Protein AF-A0A326QEN6-F1 (afdb_monomer_lite)

Sequence (113 aa):
MRRNHLIQPRTRASRPQLALPGNTQPRECVSMDSADAVTSSITSKGQVTIPKALRQQFGLARGSRVSFALVGDHIELRPWKPEQTLAESGFGLLRSSRPAVPADFDPASLLRP

pLDDT: mean 72.75, std 18.81, range [40.09, 93.5]

Structure (mmCIF, N/CA/C/O backbone):
data_AF-A0A326QEN6-F1
#
_entry.id   AF-A0A326QEN6-F1
#
loop_
_atom_site.group_PDB
_atom_site.id
_atom_site.type_symbol
_atom_site.label_atom_id
_atom_site.label_alt_id
_atom_site.label_comp_id
_atom_site.label_asym_id
_atom_site.label_entity_id
_atom_site.label_seq_id
_atom_site.pdbx_PDB_ins_code
_atom_site.Cartn_x
_atom_site.Cartn_y
_atom_site.Cartn_z
_atom_site.occupancy
_atom_site.B_iso_or_equiv
_atom_site.auth_seq_id
_atom_site.auth_comp_id
_atom_site.auth_asym_id
_atom_site.auth_atom_id
_atom_site.pdbx_PDB_model_num
ATOM 1 N N . MET A 1 1 ? 7.159 75.643 -29.894 1.00 43.53 1 MET A N 1
ATOM 2 C CA . MET A 1 1 ? 6.249 74.983 -30.858 1.00 43.53 1 MET A CA 1
ATOM 3 C C . MET A 1 1 ? 6.081 73.529 -30.449 1.00 43.53 1 MET A C 1
ATOM 5 O O . MET A 1 1 ? 7.073 72.836 -30.279 1.00 43.53 1 MET A O 1
ATOM 9 N N . ARG A 1 2 ? 4.839 73.120 -30.171 1.00 45.53 2 ARG A N 1
ATOM 10 C CA . ARG A 1 2 ? 4.463 71.812 -29.616 1.00 45.53 2 ARG A CA 1
ATOM 11 C C . ARG A 1 2 ? 4.371 70.766 -30.733 1.00 45.53 2 ARG A C 1
ATOM 13 O O . ARG A 1 2 ? 3.744 71.048 -31.749 1.00 45.53 2 ARG A O 1
ATOM 20 N N . ARG A 1 3 ? 4.925 69.564 -30.534 1.00 49.75 3 ARG A N 1
ATOM 21 C CA . ARG A 1 3 ? 4.566 68.370 -31.317 1.00 49.75 3 ARG A CA 1
ATOM 22 C C . ARG A 1 3 ? 4.306 67.187 -30.384 1.00 49.75 3 ARG A C 1
ATOM 24 O O . ARG A 1 3 ? 5.151 66.801 -29.583 1.00 49.75 3 ARG A O 1
ATOM 31 N N . ASN A 1 4 ? 3.071 66.709 -30.487 1.00 40.16 4 ASN A N 1
ATOM 32 C CA . ASN A 1 4 ? 2.407 65.689 -29.689 1.00 40.16 4 ASN A CA 1
ATOM 33 C C . ASN A 1 4 ? 3.125 64.336 -29.745 1.00 40.16 4 ASN A C 1
ATOM 35 O O . ASN A 1 4 ? 3.371 63.824 -30.832 1.00 40.16 4 ASN A O 1
ATOM 39 N N . HIS A 1 5 ? 3.338 63.714 -28.585 1.00 49.03 5 HIS A N 1
ATOM 40 C CA . HIS A 1 5 ? 3.483 62.263 -28.480 1.00 49.03 5 HIS A CA 1
ATOM 41 C C . HIS A 1 5 ? 2.157 61.701 -27.971 1.00 49.03 5 HIS A C 1
ATOM 43 O O . HIS A 1 5 ? 1.794 61.875 -26.809 1.00 49.03 5 HIS A O 1
ATOM 49 N N . LEU A 1 6 ? 1.400 61.094 -28.884 1.00 52.78 6 LEU A N 1
ATOM 50 C CA . LEU A 1 6 ? 0.131 60.439 -28.601 1.00 52.78 6 LEU A CA 1
ATOM 51 C C . LEU A 1 6 ? 0.414 59.073 -27.959 1.00 52.78 6 LEU A C 1
ATOM 53 O O . LEU A 1 6 ? 1.000 58.190 -28.584 1.00 52.78 6 LEU A O 1
ATOM 57 N N . ILE A 1 7 ? 0.002 58.920 -26.703 1.00 51.62 7 ILE A N 1
ATOM 58 C CA . ILE A 1 7 ? -0.004 57.651 -25.975 1.00 51.62 7 ILE A CA 1
ATOM 59 C C . ILE A 1 7 ? -1.066 56.745 -26.607 1.00 51.62 7 ILE A C 1
ATOM 61 O O . ILE A 1 7 ? -2.244 57.097 -26.639 1.00 51.62 7 ILE A O 1
ATOM 65 N N . GLN A 1 8 ? -0.659 55.577 -27.105 1.00 53.97 8 GLN A N 1
ATOM 66 C CA . GLN A 1 8 ? -1.592 54.541 -27.549 1.00 53.97 8 GLN A CA 1
ATOM 67 C C . GLN A 1 8 ? -2.129 53.764 -26.330 1.00 53.97 8 GLN A C 1
ATOM 69 O O . GLN A 1 8 ? -1.335 53.364 -25.471 1.00 53.97 8 GLN A O 1
ATOM 74 N N . PRO A 1 9 ? -3.446 53.515 -26.222 1.00 44.53 9 PRO A N 1
ATOM 75 C CA . PRO A 1 9 ? -4.001 52.685 -25.160 1.00 44.53 9 PRO A CA 1
ATOM 76 C C . PRO A 1 9 ? -3.685 51.202 -25.404 1.00 44.53 9 PRO A C 1
ATOM 78 O O . PRO A 1 9 ? -3.884 50.673 -26.495 1.00 44.53 9 PRO A O 1
ATOM 81 N N . ARG A 1 10 ? -3.224 50.503 -24.359 1.00 43.69 10 ARG A N 1
ATOM 82 C CA . ARG A 1 10 ? -3.070 49.042 -24.364 1.00 43.69 10 ARG A CA 1
ATOM 83 C C . ARG A 1 10 ? -4.447 48.376 -24.407 1.00 43.69 10 ARG A C 1
ATOM 85 O O . ARG A 1 10 ? -5.114 48.258 -23.382 1.00 43.69 10 ARG A O 1
ATOM 92 N N . THR A 1 11 ? -4.858 47.899 -25.575 1.00 47.19 11 THR A N 1
ATOM 93 C CA . THR A 1 11 ? -5.995 46.985 -25.722 1.00 47.19 11 THR A CA 1
ATOM 94 C C . THR A 1 11 ? -5.636 45.600 -25.184 1.00 47.19 11 THR A C 1
ATOM 96 O O . THR A 1 11 ? -4.681 44.958 -25.617 1.00 47.19 11 THR A O 1
ATOM 99 N N . ARG A 1 12 ? -6.414 45.151 -24.196 1.00 42.62 12 ARG A N 1
ATOM 100 C CA . ARG A 1 12 ? -6.324 43.848 -23.531 1.00 42.62 12 ARG A CA 1
ATOM 101 C C . ARG A 1 12 ? -6.787 42.757 -24.502 1.00 42.62 12 ARG A C 1
ATOM 103 O O . ARG A 1 12 ? -7.985 42.580 -24.692 1.00 42.62 12 ARG A O 1
ATOM 110 N N . ALA A 1 13 ? -5.845 42.045 -25.117 1.00 48.81 13 ALA A N 1
ATOM 111 C CA . ALA A 1 13 ? -6.153 40.863 -25.914 1.00 48.81 13 ALA A CA 1
ATOM 112 C C . ALA A 1 13 ? -6.777 39.773 -25.021 1.00 48.81 13 ALA A C 1
ATOM 114 O O . ALA A 1 13 ? -6.257 39.425 -23.957 1.00 48.81 13 ALA A O 1
ATOM 115 N N . SER A 1 14 ? -7.936 39.295 -25.456 1.00 46.72 14 SER A N 1
ATOM 116 C CA . SER A 1 14 ? -8.735 38.218 -24.888 1.00 46.72 14 SER A CA 1
ATOM 117 C C . SER A 1 1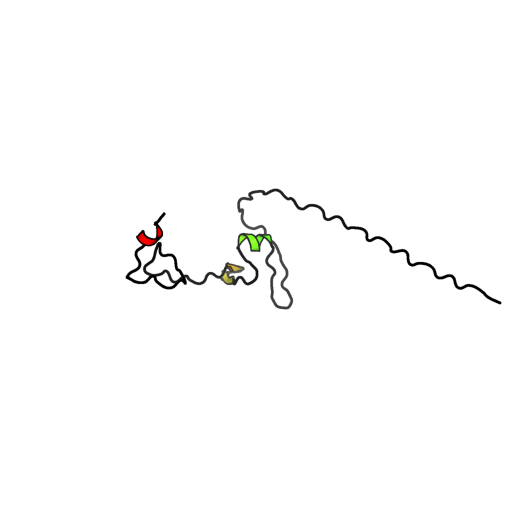4 ? -7.978 36.886 -24.921 1.00 46.72 14 SER A C 1
ATOM 119 O O . SER A 1 14 ? -7.351 36.523 -25.912 1.00 46.72 14 SER A O 1
ATOM 121 N N . ARG A 1 15 ? -8.035 36.138 -23.813 1.00 51.03 15 ARG A N 1
ATOM 122 C CA . ARG A 1 15 ? -7.536 34.758 -23.732 1.00 51.03 15 ARG A CA 1
ATOM 123 C C . ARG A 1 15 ? -8.438 33.843 -24.574 1.00 51.03 15 ARG A C 1
ATOM 125 O O . ARG A 1 15 ? -9.645 33.869 -24.334 1.00 51.03 15 ARG A O 1
ATOM 132 N N . PRO A 1 16 ? -7.912 32.991 -25.469 1.00 40.09 16 PRO A N 1
ATOM 133 C CA . PRO A 1 16 ? -8.698 31.889 -26.000 1.00 40.09 16 PRO A CA 1
ATOM 134 C C . PRO A 1 16 ? -8.895 30.847 -24.890 1.00 40.09 16 PRO A C 1
ATOM 136 O O . PRO A 1 16 ? -7.942 30.300 -24.334 1.00 40.09 16 PRO A O 1
ATOM 139 N N . GLN A 1 17 ? -10.155 30.633 -24.524 1.00 53.41 17 GLN A N 1
ATOM 140 C CA . GLN A 1 17 ? -10.604 29.615 -23.584 1.00 53.41 17 GLN A CA 1
ATOM 141 C C . GLN A 1 17 ? -10.467 28.246 -24.261 1.00 53.41 17 GLN A C 1
ATOM 143 O O . GLN A 1 17 ? -11.220 27.922 -25.175 1.00 53.41 17 GLN A O 1
ATOM 148 N N . LEU A 1 18 ? -9.467 27.465 -23.849 1.00 45.19 18 LEU A N 1
ATOM 149 C CA . LEU A 1 18 ? -9.266 26.103 -24.336 1.00 45.19 18 LEU A CA 1
ATOM 150 C C . LEU A 1 18 ? -10.376 25.211 -23.754 1.00 45.19 18 LEU A C 1
ATOM 152 O O . LEU A 1 18 ? -10.436 24.991 -22.544 1.00 45.19 18 LEU A O 1
ATOM 156 N N . ALA A 1 19 ? -11.281 24.756 -24.616 1.00 46.88 19 ALA A N 1
ATOM 157 C CA . ALA A 1 19 ? -12.341 23.818 -24.280 1.00 46.88 19 ALA A CA 1
ATOM 158 C C . ALA A 1 19 ? -11.739 22.472 -23.839 1.00 46.88 19 ALA A C 1
ATOM 160 O O . ALA A 1 19 ? -10.924 21.887 -24.549 1.00 46.88 19 ALA A O 1
ATOM 161 N N . LEU A 1 20 ? -12.142 21.980 -22.666 1.00 53.44 20 LEU A N 1
ATOM 162 C CA . LEU A 1 20 ? -11.834 20.624 -22.211 1.00 53.44 20 LEU A CA 1
ATOM 163 C C . LEU A 1 20 ? -12.903 19.674 -22.777 1.00 53.44 20 LEU A C 1
ATOM 165 O O . LEU A 1 20 ? -14.083 19.894 -22.493 1.00 53.44 20 LEU A O 1
ATOM 169 N N . PRO A 1 21 ? -12.548 18.629 -23.545 1.00 43.97 21 PRO A N 1
ATOM 170 C CA . PRO A 1 21 ? -13.514 17.608 -23.917 1.00 43.97 21 PRO A CA 1
ATOM 171 C C . PRO A 1 21 ? -13.914 16.801 -22.677 1.00 43.97 21 PRO A C 1
ATOM 173 O O . PRO A 1 21 ? -13.073 16.360 -21.889 1.00 43.97 21 PRO A O 1
ATOM 176 N N . GLY A 1 22 ? -15.228 16.646 -22.510 1.00 45.94 22 GLY A N 1
ATOM 177 C CA . GLY A 1 22 ? -15.838 15.833 -21.470 1.00 45.94 22 GLY A CA 1
ATOM 178 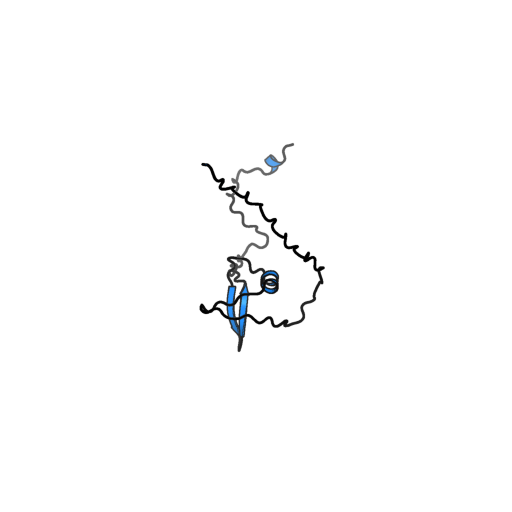C C . GLY A 1 22 ? -15.336 14.398 -21.538 1.00 45.94 22 GLY A C 1
ATOM 179 O O . GLY A 1 22 ? -15.402 13.755 -22.580 1.00 45.94 22 GLY A O 1
ATOM 180 N N . ASN A 1 23 ? -14.847 13.896 -20.407 1.00 51.84 23 ASN A N 1
ATOM 181 C CA . ASN A 1 23 ? -14.464 12.501 -20.267 1.00 51.84 23 ASN A CA 1
ATOM 182 C C . ASN A 1 23 ? -15.507 11.787 -19.401 1.00 51.84 23 ASN A C 1
ATOM 184 O O . ASN A 1 23 ? -15.264 11.450 -18.243 1.00 51.84 23 ASN A O 1
ATOM 188 N N . THR A 1 24 ? -16.703 11.617 -19.963 1.00 53.19 24 THR A N 1
ATOM 189 C CA . THR A 1 24 ? -17.664 10.615 -19.500 1.00 53.19 24 THR A CA 1
ATOM 190 C C . THR A 1 24 ? -17.450 9.393 -20.375 1.00 53.19 24 THR A C 1
ATOM 192 O O . THR A 1 24 ? -18.035 9.291 -21.448 1.00 53.19 24 THR A O 1
ATOM 195 N N . GLN A 1 25 ? -16.580 8.483 -19.942 1.00 56.69 25 GLN A N 1
ATOM 196 C CA . GLN A 1 25 ? -16.619 7.122 -20.464 1.00 56.69 25 GLN A CA 1
ATOM 197 C C . GLN A 1 25 ? -17.561 6.290 -19.585 1.00 56.69 25 GLN A C 1
ATOM 199 O O . GLN A 1 25 ? -17.503 6.408 -18.353 1.00 56.69 25 GLN A O 1
ATOM 204 N N . PRO A 1 26 ? -18.478 5.520 -20.194 1.00 44.91 26 PRO A N 1
ATOM 205 C CA . PRO A 1 26 ? -19.412 4.678 -19.468 1.00 44.91 26 PRO A CA 1
ATOM 206 C C . PRO A 1 26 ? -18.656 3.583 -18.710 1.00 44.91 26 PRO A C 1
ATOM 208 O O . PRO A 1 26 ? -17.575 3.147 -19.098 1.00 44.91 26 PRO A O 1
ATOM 211 N N . ARG A 1 27 ? -19.243 3.157 -17.591 1.00 51.78 27 ARG A N 1
ATOM 212 C CA . ARG A 1 27 ? -18.793 1.992 -16.833 1.00 51.78 27 ARG A CA 1
ATOM 213 C C . ARG A 1 27 ? -18.990 0.745 -17.686 1.00 51.78 27 ARG A C 1
ATOM 215 O O . ARG A 1 27 ? -20.095 0.216 -17.732 1.00 51.78 27 ARG A O 1
ATOM 222 N N . GLU A 1 28 ? -17.926 0.267 -18.310 1.00 40.53 28 GLU A N 1
ATOM 223 C CA . GLU A 1 28 ? -17.851 -1.131 -18.710 1.00 40.53 28 GLU A CA 1
ATOM 224 C C . GLU A 1 28 ? -17.346 -1.938 -17.518 1.00 40.53 28 GLU A C 1
ATOM 226 O O . GLU A 1 28 ? -16.259 -1.721 -16.978 1.00 40.53 28 GLU A O 1
ATOM 231 N N . CYS A 1 29 ? -18.207 -2.837 -17.052 1.00 41.28 29 CYS A N 1
ATOM 232 C CA . CYS A 1 29 ? -17.849 -3.901 -16.134 1.00 41.28 29 CYS A CA 1
ATOM 233 C C . CYS A 1 29 ? -16.937 -4.870 -16.894 1.00 41.28 29 CYS A C 1
ATOM 235 O O . CYS A 1 29 ? -17.424 -5.826 -17.489 1.00 41.28 29 CYS A O 1
ATOM 237 N N . VAL A 1 30 ? -15.633 -4.597 -16.929 1.00 43.72 30 VAL A N 1
ATOM 238 C CA . VAL A 1 30 ? -14.673 -5.503 -17.565 1.00 43.72 30 VAL A CA 1
ATOM 239 C C . VAL A 1 30 ? -14.272 -6.565 -16.548 1.00 43.72 30 VAL A C 1
ATOM 241 O O . VAL A 1 30 ? -13.560 -6.308 -15.575 1.00 43.72 30 VAL A O 1
ATOM 244 N N . SER A 1 31 ? -14.826 -7.753 -16.764 1.00 46.44 31 SER A N 1
ATOM 245 C CA . SER A 1 31 ? -14.367 -9.037 -16.249 1.00 46.44 31 SER A CA 1
ATOM 246 C C . SER A 1 31 ? -12.844 -9.123 -16.370 1.00 46.44 31 SER A C 1
ATOM 248 O O . SER A 1 31 ? -12.308 -8.881 -17.442 1.00 46.44 31 SER A O 1
ATOM 250 N N . MET A 1 32 ? -12.150 -9.448 -15.280 1.00 47.47 32 MET A N 1
ATOM 251 C CA . MET A 1 32 ? -10.690 -9.576 -15.259 1.00 47.47 32 MET A CA 1
ATOM 252 C C . MET A 1 32 ? -10.239 -10.773 -16.108 1.00 47.47 32 MET A C 1
ATOM 254 O O . MET A 1 32 ? -10.275 -11.907 -15.632 1.00 47.47 32 MET A O 1
ATOM 258 N N . ASP A 1 33 ? -9.794 -10.517 -17.337 1.00 44.53 33 ASP A N 1
ATOM 259 C CA . ASP A 1 33 ? -8.865 -11.386 -18.053 1.00 44.53 33 ASP A CA 1
ATOM 260 C C . ASP A 1 33 ? -7.416 -10.900 -17.855 1.00 44.53 33 ASP A C 1
ATOM 262 O O . ASP A 1 33 ? -7.135 -9.726 -17.598 1.00 44.53 33 ASP A O 1
ATOM 266 N N . SER A 1 34 ? -6.503 -11.866 -17.798 1.00 53.62 34 SER A N 1
ATOM 267 C CA . SER A 1 34 ? -5.119 -11.680 -17.377 1.00 53.62 34 SER A CA 1
ATOM 268 C C . SER A 1 34 ? -4.291 -10.925 -18.417 1.00 53.62 34 SER A C 1
ATOM 270 O O . SER A 1 34 ? -4.108 -11.400 -19.532 1.00 53.62 34 SER A O 1
ATOM 272 N N . ALA A 1 35 ? -3.645 -9.859 -17.936 1.00 56.94 35 ALA A N 1
ATOM 273 C CA . ALA A 1 35 ? -2.449 -9.215 -18.482 1.00 56.94 35 ALA A CA 1
ATOM 274 C C . ALA A 1 35 ? -2.628 -8.233 -19.657 1.00 56.94 35 ALA A C 1
ATOM 276 O O . ALA A 1 35 ? -1.980 -8.360 -20.694 1.00 56.94 35 ALA A O 1
ATOM 277 N N . ASP A 1 36 ? -3.335 -7.127 -19.411 1.00 58.97 36 ASP A N 1
ATOM 278 C CA . ASP A 1 36 ? -2.985 -5.854 -20.055 1.00 58.97 36 ASP A CA 1
ATOM 279 C C . ASP A 1 36 ? -1.604 -5.394 -19.549 1.00 58.97 36 ASP A C 1
ATOM 281 O O . ASP A 1 36 ? -1.454 -4.801 -18.473 1.00 58.97 36 ASP A O 1
ATOM 285 N N . ALA A 1 37 ? -0.555 -5.720 -20.304 1.00 66.62 37 ALA A N 1
ATOM 286 C CA . ALA A 1 37 ? 0.816 -5.347 -19.978 1.00 66.62 37 ALA A CA 1
ATOM 287 C C . ALA A 1 37 ? 1.044 -3.846 -20.233 1.00 66.62 37 ALA A C 1
ATOM 289 O O . ALA A 1 37 ? 1.390 -3.419 -21.334 1.00 66.62 37 ALA A O 1
ATOM 290 N N . VAL A 1 38 ? 0.866 -3.022 -19.197 1.00 78.81 38 VAL A N 1
ATOM 291 C CA . VAL A 1 38 ? 1.181 -1.588 -19.257 1.00 78.81 38 VAL A CA 1
ATOM 292 C C . VAL A 1 38 ? 2.647 -1.355 -18.887 1.00 78.81 38 VAL A C 1
ATOM 294 O O . VAL A 1 38 ? 3.044 -1.517 -17.733 1.00 78.81 38 VAL A O 1
ATOM 297 N N . THR A 1 39 ? 3.453 -0.919 -19.855 1.00 83.50 39 THR A N 1
ATOM 298 C CA . THR A 1 39 ? 4.875 -0.602 -19.649 1.00 83.50 39 THR A CA 1
ATOM 299 C C . THR A 1 39 ? 5.054 0.788 -19.034 1.00 83.50 39 THR A C 1
ATOM 301 O O . THR A 1 39 ? 4.375 1.748 -19.394 1.00 83.50 39 THR A O 1
ATOM 304 N N . SER A 1 40 ? 5.993 0.930 -18.100 1.00 85.88 40 SER A N 1
ATOM 305 C CA . SER A 1 40 ? 6.399 2.218 -17.525 1.00 85.88 40 SER A CA 1
ATOM 306 C C . SER A 1 40 ? 7.914 2.258 -17.354 1.00 85.88 40 SER A C 1
ATOM 308 O O . SER A 1 40 ? 8.532 1.242 -17.048 1.00 85.88 40 SER A O 1
ATOM 310 N N . SER A 1 41 ? 8.525 3.424 -17.569 1.00 89.06 41 SER A N 1
ATOM 311 C CA . SER A 1 41 ? 9.970 3.600 -17.418 1.00 89.06 41 SER A CA 1
ATOM 312 C C . SER A 1 41 ? 10.370 3.809 -15.958 1.00 89.06 41 SER A C 1
ATOM 314 O O . SER A 1 41 ? 9.607 4.335 -15.139 1.00 89.06 41 SER A O 1
ATOM 316 N N . ILE A 1 42 ? 11.600 3.407 -15.641 1.00 92.25 42 ILE A N 1
ATOM 317 C CA . ILE A 1 42 ? 12.222 3.685 -14.352 1.00 92.25 42 ILE A CA 1
ATOM 318 C C . ILE A 1 42 ? 12.869 5.072 -14.385 1.00 92.25 42 ILE A C 1
ATOM 320 O O . ILE A 1 42 ? 13.550 5.449 -15.338 1.00 92.25 42 ILE A O 1
ATOM 324 N N . THR A 1 43 ? 12.641 5.863 -13.344 1.00 92.75 43 THR A N 1
ATOM 325 C CA . THR A 1 43 ? 13.321 7.155 -13.177 1.00 92.75 43 THR A CA 1
ATOM 326 C C . THR A 1 43 ? 14.789 6.948 -12.798 1.00 92.75 43 THR A C 1
ATOM 328 O O . THR A 1 43 ? 15.166 5.889 -12.301 1.00 92.75 43 THR A O 1
ATOM 331 N N . SER A 1 44 ? 15.622 7.986 -12.912 1.00 89.75 44 SER A N 1
ATOM 332 C CA . SER A 1 44 ? 17.038 7.935 -12.500 1.00 89.75 44 SER A CA 1
ATOM 333 C C . SER A 1 44 ? 17.251 7.562 -11.026 1.00 89.75 44 SER A C 1
ATOM 335 O O . SER A 1 44 ? 18.347 7.173 -10.643 1.00 89.75 44 SER A O 1
ATOM 337 N N . LYS A 1 45 ? 16.212 7.682 -10.190 1.00 92.06 45 LYS A N 1
ATOM 338 C CA . LYS A 1 45 ? 16.232 7.292 -8.772 1.00 92.06 45 LYS A CA 1
ATOM 339 C C . LYS A 1 45 ? 15.757 5.857 -8.522 1.00 92.06 45 LYS A C 1
ATOM 341 O O . LYS A 1 45 ? 15.558 5.490 -7.369 1.00 92.06 45 LYS A O 1
ATOM 346 N N . GLY A 1 46 ? 15.503 5.074 -9.567 1.00 89.94 46 GLY A N 1
ATOM 347 C CA . GLY A 1 46 ? 14.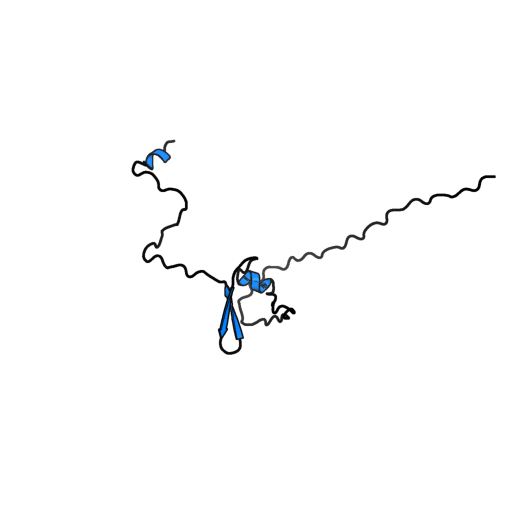996 3.710 -9.426 1.00 89.94 46 GLY A CA 1
ATOM 348 C C . GLY A 1 46 ? 13.492 3.620 -9.135 1.00 89.94 46 GLY A C 1
ATOM 349 O O . GLY A 1 46 ? 13.008 2.567 -8.743 1.00 89.94 46 GLY A O 1
ATOM 350 N N . GLN A 1 47 ? 12.732 4.710 -9.285 1.00 92.31 47 GLN A N 1
ATOM 351 C CA . GLN A 1 47 ? 11.286 4.699 -9.023 1.00 92.31 47 GLN A CA 1
ATOM 352 C C . GLN A 1 47 ? 10.515 4.324 -10.286 1.00 92.31 47 GLN A C 1
ATOM 354 O O . GLN A 1 47 ? 10.788 4.890 -11.347 1.00 92.31 47 GLN A O 1
ATOM 359 N N . VAL A 1 48 ? 9.519 3.447 -10.149 1.00 91.19 48 VAL A N 1
ATOM 360 C CA . VAL A 1 48 ? 8.536 3.124 -11.190 1.00 91.19 48 VAL A CA 1
ATOM 361 C C . VAL A 1 48 ? 7.180 3.730 -10.829 1.00 91.19 48 VAL A C 1
ATOM 363 O O . VAL A 1 48 ? 6.769 3.730 -9.666 1.00 91.19 48 VAL A O 1
ATOM 366 N N . THR A 1 49 ? 6.484 4.279 -11.822 1.00 90.88 49 THR A N 1
ATOM 367 C CA . THR A 1 49 ? 5.146 4.850 -11.623 1.00 90.88 49 THR A CA 1
ATOM 368 C C . THR A 1 49 ? 4.088 3.782 -11.855 1.00 90.88 49 THR A C 1
ATOM 370 O O . THR A 1 49 ? 4.101 3.127 -12.888 1.00 90.88 49 THR A O 1
ATOM 373 N N . ILE A 1 50 ? 3.134 3.648 -10.930 1.00 89.56 50 ILE A N 1
ATOM 374 C CA . ILE A 1 50 ? 1.985 2.752 -11.097 1.00 89.56 50 ILE A CA 1
ATOM 375 C C . ILE A 1 50 ? 0.844 3.523 -11.794 1.00 89.56 50 ILE A C 1
ATOM 377 O O . ILE A 1 50 ? 0.360 4.529 -11.243 1.00 89.56 50 ILE A O 1
ATOM 381 N N . PRO A 1 51 ? 0.385 3.076 -12.981 1.00 89.75 51 PRO A N 1
ATOM 382 C CA . PRO A 1 51 ? -0.753 3.658 -13.684 1.00 89.75 51 PRO A CA 1
ATOM 383 C C . PRO A 1 51 ? -1.996 3.809 -12.800 1.00 89.75 51 PRO A C 1
ATOM 385 O O . PRO A 1 51 ? -2.226 3.049 -11.859 1.00 89.75 51 PRO A O 1
ATOM 388 N N . LYS A 1 52 ? -2.822 4.819 -13.100 1.00 88.50 52 LYS A N 1
ATOM 389 C CA . LYS A 1 52 ? -3.998 5.167 -12.284 1.00 88.50 52 LYS A CA 1
ATOM 390 C C . LYS A 1 52 ? -4.979 3.997 -12.133 1.00 88.50 52 LYS A C 1
ATOM 392 O O . LYS A 1 52 ? -5.460 3.789 -11.025 1.00 88.50 52 LYS A O 1
ATOM 397 N N . ALA A 1 53 ? -5.231 3.254 -13.212 1.00 87.44 53 ALA A N 1
ATOM 398 C CA . ALA A 1 53 ? -6.136 2.105 -13.206 1.00 87.44 53 ALA A CA 1
ATOM 399 C C . ALA A 1 53 ? -5.681 1.040 -12.195 1.00 87.44 53 ALA A C 1
ATOM 401 O O . ALA A 1 53 ? -6.436 0.699 -11.286 1.00 87.44 53 ALA A O 1
ATOM 402 N N . LEU A 1 54 ? -4.405 0.638 -12.258 1.00 88.06 54 LEU A N 1
ATOM 403 C CA . LEU A 1 54 ? -3.828 -0.330 -11.323 1.00 88.06 54 LEU A CA 1
ATOM 404 C C . LEU A 1 54 ? -3.859 0.192 -9.880 1.00 88.06 54 LEU A C 1
ATOM 406 O O . LEU A 1 54 ? -4.270 -0.521 -8.970 1.00 88.06 54 LEU A O 1
ATOM 410 N N . ARG A 1 55 ? -3.510 1.465 -9.641 1.00 88.88 55 ARG A N 1
ATOM 411 C CA . ARG A 1 55 ? -3.594 2.045 -8.285 1.00 88.88 55 ARG A CA 1
ATOM 412 C C . ARG A 1 55 ? -4.996 1.947 -7.689 1.00 88.88 55 ARG A C 1
ATOM 414 O O . ARG A 1 55 ? -5.125 1.653 -6.505 1.00 88.88 55 ARG A O 1
ATOM 421 N N . GLN A 1 56 ? -6.027 2.202 -8.491 1.00 89.25 56 GLN A N 1
ATOM 422 C CA . GLN A 1 56 ? -7.417 2.135 -8.044 1.00 89.25 56 GLN A CA 1
ATOM 423 C C . GLN A 1 56 ? -7.859 0.696 -7.773 1.00 89.25 56 GLN A C 1
ATOM 425 O O . GLN A 1 56 ? -8.480 0.452 -6.743 1.00 89.25 56 GLN A O 1
ATOM 430 N N . GLN A 1 57 ? -7.483 -0.249 -8.636 1.00 87.19 57 GLN A N 1
ATOM 431 C CA . GLN A 1 57 ? -7.788 -1.671 -8.4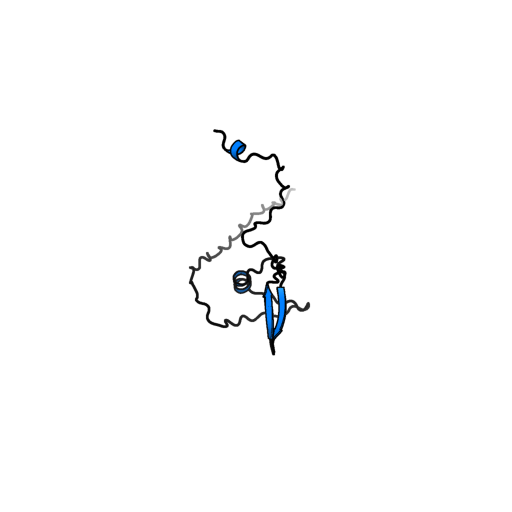53 1.00 87.19 57 GLN A CA 1
ATOM 432 C C . GLN A 1 57 ? -7.127 -2.254 -7.195 1.00 87.19 57 GLN A C 1
ATOM 434 O O . GLN A 1 57 ? -7.770 -2.972 -6.436 1.00 87.19 57 GLN A O 1
ATOM 439 N N . PHE A 1 58 ? -5.869 -1.895 -6.926 1.00 85.94 58 PHE A N 1
ATOM 440 C CA . PHE A 1 58 ? -5.122 -2.384 -5.761 1.00 85.94 58 PHE A CA 1
ATOM 441 C C . PHE A 1 58 ? -5.306 -1.533 -4.491 1.00 85.94 58 PHE A C 1
ATOM 443 O O . PHE A 1 58 ? -4.666 -1.804 -3.474 1.00 85.94 58 PHE A O 1
ATOM 450 N N . GLY A 1 59 ? -6.154 -0.496 -4.520 1.00 86.88 59 GLY A N 1
ATOM 451 C CA . GLY A 1 59 ? -6.400 0.378 -3.365 1.00 86.88 59 GLY A CA 1
ATOM 452 C C . GLY A 1 59 ? -5.163 1.159 -2.895 1.00 86.88 59 GLY A C 1
ATOM 453 O O . GLY A 1 59 ? -5.047 1.500 -1.718 1.00 86.88 59 GLY A O 1
ATOM 454 N N . LEU A 1 60 ? -4.219 1.431 -3.800 1.00 88.12 60 LEU A N 1
ATOM 455 C CA . LEU A 1 60 ? -2.977 2.140 -3.504 1.00 88.12 60 LEU A CA 1
ATOM 456 C C . LEU A 1 60 ? -3.213 3.653 -3.559 1.00 88.12 60 LEU A C 1
ATOM 458 O O . LEU A 1 60 ? -3.240 4.271 -4.629 1.00 88.12 60 LEU A O 1
ATOM 462 N N . ALA A 1 61 ? -3.368 4.260 -2.386 1.00 87.69 61 ALA A N 1
ATOM 463 C CA . ALA A 1 61 ? -3.490 5.699 -2.216 1.00 87.69 61 ALA A CA 1
ATOM 464 C C . ALA A 1 61 ? -2.127 6.348 -1.923 1.00 87.69 61 ALA A C 1
ATOM 466 O O . ALA A 1 61 ? -1.103 5.696 -1.705 1.00 87.69 61 ALA A O 1
ATOM 467 N N . ARG A 1 62 ? -2.098 7.683 -1.915 1.00 85.81 62 ARG A N 1
ATOM 468 C CA . ARG A 1 62 ? -0.910 8.428 -1.484 1.00 85.81 62 ARG A CA 1
ATOM 469 C C . ARG A 1 62 ? -0.591 8.064 -0.028 1.00 85.81 62 ARG A C 1
ATOM 471 O O . ARG A 1 62 ? -1.456 8.182 0.830 1.00 85.81 62 ARG A O 1
ATOM 478 N N . GLY A 1 63 ? 0.652 7.665 0.238 1.00 85.56 63 GLY A N 1
ATOM 479 C CA . GLY A 1 63 ? 1.097 7.250 1.574 1.00 85.56 63 GLY A CA 1
ATOM 480 C C . GLY A 1 63 ? 0.832 5.778 1.906 1.00 85.56 63 GLY A C 1
ATOM 481 O O . GLY A 1 63 ? 1.256 5.322 2.967 1.00 85.56 63 GLY A O 1
ATOM 482 N N . SER A 1 64 ? 0.190 5.018 1.011 1.00 85.56 64 SER A N 1
ATOM 483 C CA . SER A 1 64 ? 0.090 3.565 1.144 1.00 85.56 64 SER A CA 1
ATOM 484 C C . SER A 1 64 ? 1.476 2.921 1.093 1.00 85.56 64 SER A C 1
ATOM 486 O O . SER A 1 64 ? 2.339 3.320 0.309 1.00 85.56 64 SER A O 1
ATOM 488 N N . ARG A 1 65 ? 1.676 1.901 1.927 1.00 88.94 65 ARG A N 1
ATOM 489 C CA . ARG A 1 65 ? 2.873 1.056 1.915 1.00 88.94 65 ARG A CA 1
ATOM 490 C C . ARG A 1 65 ? 2.616 -0.172 1.050 1.00 88.94 65 ARG A C 1
ATOM 492 O O . ARG A 1 65 ? 1.486 -0.654 0.970 1.00 88.94 65 ARG A O 1
ATOM 499 N N . VAL A 1 66 ? 3.665 -0.679 0.421 1.00 90.56 66 VAL A N 1
ATOM 500 C CA . VAL A 1 66 ? 3.623 -1.870 -0.432 1.00 90.56 66 VAL A CA 1
ATOM 501 C C . VAL A 1 66 ? 4.764 -2.800 -0.046 1.00 90.56 66 VAL A C 1
ATOM 503 O O . VAL A 1 66 ? 5.815 -2.334 0.394 1.00 90.56 66 VAL A O 1
ATOM 506 N N . SER A 1 67 ? 4.548 -4.102 -0.176 1.00 90.38 67 SER A N 1
ATOM 507 C CA . SER A 1 67 ? 5.587 -5.118 -0.080 1.00 90.38 67 SER A CA 1
ATOM 508 C C . SER A 1 67 ? 6.011 -5.551 -1.478 1.00 90.38 67 SER A C 1
ATOM 510 O O . SER A 1 67 ? 5.183 -5.686 -2.381 1.00 90.38 67 SER A O 1
ATOM 512 N N . PHE A 1 68 ? 7.314 -5.758 -1.634 1.00 91.25 68 PHE A N 1
ATOM 513 C CA . PHE A 1 68 ? 7.920 -6.299 -2.842 1.00 91.25 68 PHE A CA 1
ATOM 514 C C . PHE A 1 68 ? 8.411 -7.708 -2.532 1.00 91.25 68 PHE A C 1
ATOM 516 O O . PHE A 1 68 ? 9.095 -7.911 -1.528 1.00 91.25 68 PHE A O 1
ATOM 523 N N . ALA A 1 69 ? 8.059 -8.668 -3.377 1.00 91.50 69 ALA A N 1
ATOM 524 C CA . ALA A 1 69 ? 8.572 -10.028 -3.305 1.00 91.50 69 ALA A CA 1
ATOM 525 C C . ALA A 1 69 ? 9.149 -10.414 -4.666 1.00 91.50 69 ALA A C 1
ATOM 527 O O . ALA A 1 69 ? 8.541 -10.130 -5.694 1.00 91.50 69 ALA A O 1
ATOM 528 N N . LEU A 1 70 ? 10.320 -11.048 -4.671 1.00 93.50 70 LEU A N 1
ATOM 529 C CA . LEU A 1 70 ? 10.886 -11.635 -5.880 1.00 93.50 70 LEU A CA 1
ATOM 530 C C . LEU A 1 70 ? 10.317 -13.046 -6.036 1.00 93.50 70 LEU A C 1
ATOM 532 O O . LEU A 1 70 ? 10.519 -13.886 -5.158 1.00 93.50 70 LEU A O 1
ATOM 536 N N . VAL A 1 71 ? 9.603 -13.296 -7.129 1.00 92.50 71 VAL A N 1
ATOM 537 C CA . VAL A 1 71 ? 9.003 -14.597 -7.434 1.00 92.50 71 VAL A CA 1
ATOM 538 C C . VAL A 1 71 ? 9.520 -15.052 -8.790 1.00 92.50 71 VAL A C 1
ATOM 540 O O . VAL A 1 71 ? 9.071 -14.596 -9.840 1.00 92.50 71 VAL A O 1
ATOM 543 N N . GLY A 1 72 ? 10.508 -15.948 -8.758 1.00 92.31 72 GLY A N 1
ATOM 544 C CA . GLY A 1 72 ? 11.181 -16.439 -9.958 1.00 92.31 72 GLY A CA 1
ATOM 545 C C . GL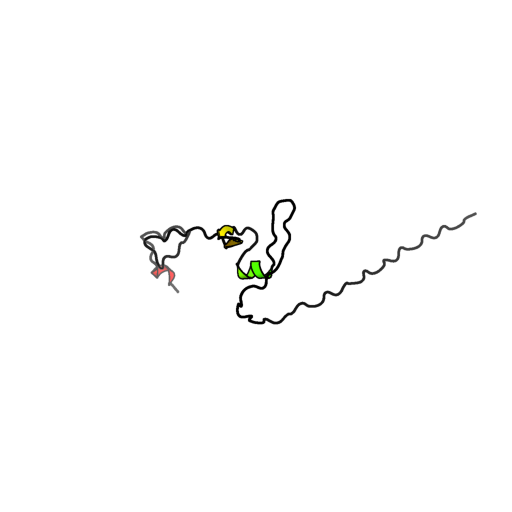Y A 1 72 ? 11.868 -15.304 -10.715 1.00 92.31 72 GLY A C 1
ATOM 546 O O . GLY A 1 72 ? 12.925 -14.840 -10.299 1.00 92.31 72 GLY A O 1
ATOM 547 N N . ASP A 1 73 ? 11.241 -14.870 -11.807 1.00 92.50 73 ASP A N 1
ATOM 548 C CA . ASP A 1 73 ? 11.778 -13.890 -12.759 1.00 92.50 73 ASP A CA 1
ATOM 549 C C . ASP A 1 73 ? 11.087 -12.511 -12.695 1.00 92.50 73 ASP A C 1
ATOM 551 O O . ASP A 1 73 ? 11.398 -11.608 -13.465 1.00 92.50 73 ASP A O 1
ATOM 555 N N . HIS A 1 74 ? 10.129 -12.306 -11.783 1.00 89.75 74 HIS A N 1
ATOM 556 C CA . HIS A 1 74 ? 9.437 -11.020 -11.659 1.00 89.75 74 HIS A CA 1
ATOM 557 C C . HIS A 1 74 ? 9.268 -10.573 -10.209 1.00 89.75 74 HIS A C 1
ATOM 559 O O . HIS A 1 74 ? 9.412 -11.339 -9.254 1.00 89.75 74 HIS A O 1
ATOM 565 N N . ILE A 1 75 ? 8.971 -9.283 -10.052 1.00 90.38 75 ILE A N 1
ATOM 566 C CA . ILE A 1 75 ? 8.689 -8.675 -8.757 1.00 90.38 75 ILE A CA 1
ATOM 567 C C . ILE A 1 75 ? 7.177 -8.570 -8.598 1.00 90.38 75 ILE A C 1
ATOM 569 O O . ILE A 1 75 ? 6.511 -7.855 -9.347 1.00 90.38 75 ILE A O 1
ATOM 573 N N . GLU A 1 76 ? 6.643 -9.241 -7.587 1.00 91.38 76 GLU A N 1
ATOM 574 C CA . GLU A 1 76 ? 5.275 -9.035 -7.141 1.00 91.38 76 GLU A CA 1
ATOM 575 C C . GLU A 1 76 ? 5.200 -7.826 -6.214 1.00 91.38 76 GLU A C 1
ATOM 577 O O . GLU A 1 76 ? 5.969 -7.694 -5.255 1.00 91.38 76 GLU A O 1
ATOM 582 N N . LEU A 1 77 ? 4.218 -6.967 -6.469 1.00 89.50 77 LEU A N 1
ATOM 583 C CA . LEU A 1 77 ? 3.890 -5.834 -5.620 1.00 89.50 77 LEU A CA 1
ATOM 584 C C . LEU A 1 77 ? 2.549 -6.092 -4.944 1.00 89.50 77 LEU A C 1
ATOM 586 O O . LEU A 1 77 ? 1.532 -6.285 -5.609 1.00 89.50 77 LEU A O 1
ATOM 590 N N . ARG A 1 78 ? 2.534 -6.065 -3.610 1.00 88.50 78 ARG A N 1
ATOM 591 C CA . ARG A 1 78 ? 1.320 -6.276 -2.813 1.00 88.50 78 ARG A CA 1
ATOM 592 C C . ARG A 1 78 ? 1.083 -5.096 -1.868 1.00 88.50 78 ARG A C 1
ATOM 594 O O . ARG A 1 78 ? 2.046 -4.536 -1.344 1.00 88.50 78 ARG A O 1
ATOM 601 N N . PRO A 1 79 ? -0.173 -4.682 -1.619 1.00 87.94 79 PRO A N 1
ATOM 602 C CA . PRO A 1 79 ? -0.462 -3.718 -0.564 1.00 87.94 79 PRO A CA 1
ATOM 603 C C . PRO A 1 79 ? 0.065 -4.243 0.773 1.00 87.94 79 PRO A C 1
ATOM 605 O O . PRO A 1 79 ? -0.235 -5.374 1.160 1.00 87.94 79 PRO A O 1
ATOM 608 N N . TRP A 1 80 ? 0.843 -3.429 1.484 1.00 85.31 80 TRP A N 1
ATOM 609 C CA . TRP A 1 80 ? 1.330 -3.812 2.801 1.00 85.31 80 TRP A CA 1
ATOM 610 C C . TRP A 1 80 ? 0.161 -3.775 3.777 1.00 85.31 80 TRP A C 1
ATOM 612 O O . TRP A 1 80 ? -0.351 -2.707 4.121 1.00 85.31 80 TRP A O 1
ATOM 622 N N . LYS A 1 81 ? -0.268 -4.956 4.210 1.00 76.31 81 LYS A N 1
ATOM 623 C CA . LYS A 1 81 ? -1.177 -5.110 5.336 1.00 76.31 81 LYS A CA 1
ATOM 624 C C . LYS A 1 81 ? -0.314 -5.471 6.539 1.00 76.31 81 LYS A C 1
ATOM 626 O O . LYS A 1 81 ? 0.443 -6.435 6.431 1.00 76.31 81 LYS A O 1
ATOM 631 N N . PRO A 1 82 ? -0.376 -4.719 7.651 1.00 68.81 82 PRO A N 1
ATOM 632 C CA . PRO A 1 82 ? 0.191 -5.231 8.885 1.00 68.81 82 PRO A CA 1
ATOM 633 C C . PRO A 1 82 ? -0.484 -6.574 9.157 1.00 68.81 82 PRO A C 1
ATOM 635 O O . PRO A 1 82 ? -1.707 -6.675 9.018 1.00 68.81 82 PRO A O 1
ATOM 638 N N . GLU A 1 83 ? 0.316 -7.588 9.480 1.00 65.31 83 GLU A N 1
ATOM 639 C CA . GLU A 1 83 ? -0.177 -8.839 10.043 1.00 65.31 83 GLU A CA 1
ATOM 640 C C . GLU A 1 83 ? -1.075 -8.433 11.211 1.00 65.31 83 GLU A C 1
ATOM 642 O O . GLU A 1 83 ? -0.603 -7.914 12.226 1.00 65.31 83 GLU A O 1
ATOM 647 N N . GLN A 1 84 ? -2.392 -8.517 11.025 1.00 59.59 84 GLN A N 1
ATOM 648 C CA . GLN A 1 84 ? -3.288 -8.344 12.146 1.00 59.59 84 GLN A CA 1
ATOM 649 C C . GLN A 1 84 ? -2.987 -9.557 12.998 1.00 59.59 84 GLN A C 1
ATOM 651 O O . GLN A 1 84 ? -3.266 -10.672 12.564 1.00 59.59 84 GLN A O 1
ATOM 656 N N . THR A 1 85 ? -2.354 -9.351 14.156 1.00 57.38 85 THR A N 1
ATOM 657 C CA . THR A 1 85 ? -2.308 -10.381 15.184 1.00 57.38 85 THR A CA 1
ATOM 658 C C . THR A 1 85 ? -3.753 -10.817 15.342 1.00 57.38 85 THR A C 1
ATOM 660 O O . THR A 1 85 ? -4.582 -10.023 15.795 1.00 57.38 85 THR A O 1
ATOM 663 N N . LEU A 1 86 ? -4.082 -12.008 14.833 1.00 59.22 86 LEU A N 1
ATOM 664 C CA . LEU A 1 86 ? -5.373 -12.625 15.065 1.00 59.22 86 LEU A CA 1
ATOM 665 C C . LEU A 1 86 ? -5.502 -12.606 16.576 1.00 59.22 86 LEU A C 1
ATOM 667 O O . LEU A 1 86 ? -4.721 -13.258 17.266 1.00 59.22 86 LEU A O 1
ATOM 671 N N . ALA A 1 87 ? -6.383 -11.750 17.091 1.00 59.31 87 ALA A N 1
ATOM 672 C CA . ALA A 1 87 ? -6.679 -11.770 18.503 1.00 59.31 87 ALA A CA 1
ATOM 673 C C . ALA A 1 87 ? -7.132 -13.204 18.767 1.00 59.31 87 ALA A C 1
ATOM 675 O O . ALA A 1 87 ? -8.127 -13.640 18.188 1.00 59.31 87 ALA A O 1
ATOM 676 N N . GLU A 1 88 ? -6.353 -13.945 19.558 1.00 63.75 88 GLU A N 1
ATOM 677 C CA . GLU A 1 88 ? -6.556 -15.376 19.830 1.00 63.75 88 GLU A CA 1
ATOM 678 C C . GLU A 1 88 ? -7.982 -15.658 20.338 1.00 63.75 88 GLU A C 1
ATOM 680 O O . GLU A 1 88 ? -8.484 -16.774 20.258 1.00 63.75 88 GLU A O 1
ATOM 685 N N . SER A 1 89 ? -8.669 -14.610 20.797 1.00 67.06 89 SER A N 1
ATOM 686 C CA . SER A 1 89 ? -10.095 -14.556 21.051 1.00 67.06 89 SER A CA 1
ATOM 687 C C . SER A 1 89 ? -10.612 -13.133 20.801 1.00 67.06 89 SER A C 1
ATOM 689 O O . SER A 1 89 ? -9.987 -12.156 21.221 1.00 67.06 89 SER A O 1
ATOM 691 N N . GLY A 1 90 ? -11.746 -13.001 20.102 1.00 66.62 90 GLY A N 1
ATOM 692 C CA . GLY A 1 90 ? -12.384 -11.699 19.860 1.00 66.62 90 GLY A CA 1
ATOM 693 C C . GLY A 1 90 ? -13.200 -11.552 18.575 1.00 66.62 90 GLY A C 1
ATOM 694 O O . GLY A 1 90 ? -13.459 -10.423 18.156 1.00 66.62 90 GLY A O 1
ATOM 695 N N . PHE A 1 91 ? -13.614 -12.646 17.925 1.00 69.25 91 PHE A N 1
ATOM 696 C CA . PHE A 1 91 ? -14.555 -12.551 16.807 1.00 69.25 91 PHE A CA 1
ATOM 697 C C . PHE A 1 91 ? -15.831 -11.819 17.262 1.00 69.25 91 PHE A C 1
ATOM 699 O O . PHE A 1 91 ? -16.435 -12.182 18.267 1.00 69.25 91 PHE A O 1
ATOM 706 N N . GLY A 1 92 ? -16.210 -10.756 16.549 1.00 74.81 92 GLY A N 1
ATOM 707 C CA . GLY A 1 92 ? -17.343 -9.896 16.910 1.00 74.81 92 GLY A CA 1
ATOM 708 C C . GLY A 1 92 ? -17.021 -8.747 17.877 1.00 74.81 92 GLY A C 1
ATOM 709 O O . GLY A 1 92 ? -17.904 -7.937 18.153 1.00 74.81 92 GLY A O 1
ATOM 710 N N . LEU A 1 93 ? -15.780 -8.613 18.359 1.00 82.06 93 LEU A N 1
ATOM 711 C CA . LEU A 1 93 ? -15.381 -7.480 19.196 1.00 82.06 93 LEU A CA 1
ATOM 712 C C . LEU A 1 93 ? -14.936 -6.289 18.340 1.00 82.06 93 LEU A C 1
ATOM 714 O O . LEU A 1 93 ? -13.943 -6.349 17.614 1.00 82.06 93 LEU A O 1
ATOM 718 N N . LEU A 1 94 ? -15.647 -5.167 18.470 1.00 78.75 94 LEU A N 1
ATOM 719 C CA . LEU A 1 94 ? -15.244 -3.892 17.884 1.00 78.75 94 LEU A CA 1
ATOM 720 C C . LEU A 1 94 ? -14.314 -3.149 18.849 1.00 78.75 94 LEU A C 1
ATOM 722 O O . LEU A 1 94 ? -14.686 -2.834 19.978 1.00 78.75 94 LEU A O 1
ATOM 726 N N . ARG A 1 95 ? -13.101 -2.823 18.397 1.00 76.88 95 ARG A N 1
ATOM 727 C CA . ARG A 1 95 ? -12.176 -1.978 19.163 1.00 76.88 95 ARG A CA 1
ATOM 728 C C . ARG A 1 95 ? -12.720 -0.548 19.250 1.00 76.88 95 ARG A C 1
ATOM 730 O O . ARG A 1 95 ? -12.885 0.111 18.227 1.00 76.88 95 ARG A O 1
ATOM 737 N N . SER A 1 96 ? -12.919 -0.043 20.466 1.00 83.25 96 SER A N 1
ATOM 738 C CA . SER A 1 96 ? -13.179 1.375 20.728 1.00 83.25 96 SER A CA 1
ATOM 739 C C . SER A 1 96 ? -12.021 2.003 21.498 1.00 83.25 96 SER A C 1
ATOM 741 O O . SER A 1 96 ? -11.528 1.415 22.453 1.00 83.25 96 SER A O 1
ATOM 743 N N . SER A 1 97 ? -11.631 3.224 21.134 1.00 85.31 97 SER A N 1
ATOM 744 C CA . SER A 1 97 ? -10.683 4.046 21.903 1.00 85.31 97 SER A CA 1
ATOM 745 C C . SER A 1 97 ? -11.339 4.812 23.059 1.00 85.31 97 SER A C 1
ATOM 747 O O . SER A 1 97 ? -10.666 5.565 23.760 1.00 85.31 97 SER A O 1
ATOM 749 N N . ARG A 1 98 ? -12.658 4.668 23.238 1.00 87.75 98 ARG A N 1
ATOM 750 C CA . ARG A 1 98 ? -13.402 5.330 24.312 1.00 87.75 98 ARG A CA 1
ATOM 751 C C . ARG A 1 98 ? -13.096 4.674 25.663 1.00 87.75 98 ARG A C 1
ATOM 753 O O . ARG A 1 98 ? -12.877 3.462 25.694 1.00 87.75 98 ARG A O 1
ATOM 760 N N . PRO A 1 99 ? -13.094 5.452 26.759 1.00 84.62 99 PRO A N 1
ATOM 761 C CA . PRO A 1 99 ? -12.955 4.896 28.099 1.00 84.62 99 PRO A CA 1
ATOM 762 C C . PRO A 1 99 ? -14.079 3.894 28.387 1.00 84.62 99 PRO A C 1
ATOM 764 O O . PRO A 1 99 ? -15.198 4.046 27.888 1.00 84.62 99 PRO A O 1
ATOM 767 N N . ALA A 1 100 ? -13.763 2.869 29.180 1.00 88.31 100 ALA A N 1
ATOM 768 C CA . ALA A 1 100 ? -14.745 1.891 29.629 1.00 88.31 100 ALA A CA 1
ATOM 769 C C . ALA A 1 100 ? -15.840 2.577 30.455 1.00 88.31 100 ALA A C 1
ATOM 771 O O . ALA A 1 100 ? -15.569 3.525 31.195 1.00 88.31 100 ALA A O 1
ATOM 772 N N . VAL A 1 101 ? -17.073 2.091 30.320 1.00 90.06 101 VAL A N 1
ATOM 773 C CA . VAL A 1 101 ? -18.170 2.562 31.165 1.00 90.06 101 VAL A CA 1
ATOM 774 C C . VAL A 1 101 ? -17.937 2.117 32.616 1.00 90.06 101 VAL A C 1
ATOM 776 O O . VAL A 1 101 ? -17.414 1.019 32.832 1.00 90.06 101 VAL A O 1
ATOM 779 N N . PRO A 1 102 ? -18.295 2.950 33.608 1.00 89.56 102 PRO A N 1
ATOM 780 C CA . PRO A 1 102 ? -18.277 2.559 35.014 1.00 89.56 102 PRO A CA 1
ATOM 781 C C . PRO A 1 102 ? -19.123 1.307 35.279 1.00 89.56 102 PRO A C 1
ATOM 783 O O . PRO A 1 102 ? -20.090 1.042 34.565 1.00 89.56 102 PRO A O 1
ATOM 786 N N . ALA A 1 103 ? -18.774 0.537 36.312 1.00 91.50 103 ALA A N 1
ATOM 787 C CA . ALA A 1 103 ? -19.476 -0.708 36.648 1.00 91.50 103 ALA A CA 1
ATOM 788 C C . ALA A 1 103 ? -20.930 -0.479 37.106 1.00 91.50 103 ALA A C 1
ATOM 790 O O . ALA A 1 103 ? -21.762 -1.373 37.007 1.00 91.50 103 ALA A O 1
ATOM 791 N N . ASP A 1 104 ? -21.223 0.721 37.594 1.00 92.38 104 ASP A N 1
ATOM 792 C CA . ASP A 1 104 ? -22.531 1.206 38.028 1.00 92.38 104 ASP A CA 1
ATOM 793 C C . ASP A 1 104 ? -23.361 1.830 36.891 1.00 92.38 104 ASP A C 1
ATOM 795 O O . ASP A 1 104 ? -24.453 2.346 37.128 1.00 92.38 104 ASP A O 1
ATOM 799 N N . PHE A 1 105 ? -22.870 1.790 35.647 1.00 91.19 105 PHE A N 1
ATOM 800 C CA . PHE A 1 105 ? -23.596 2.319 34.499 1.00 91.19 105 PHE A CA 1
ATOM 801 C C . PHE A 1 105 ? -24.866 1.504 34.207 1.00 91.19 105 PHE A C 1
ATOM 803 O O . PHE A 1 105 ? -24.799 0.354 33.772 1.00 91.19 105 PHE A O 1
ATOM 810 N N . ASP A 1 106 ? -26.028 2.135 34.381 1.00 89.31 106 ASP A N 1
ATOM 811 C CA . ASP A 1 106 ? -27.323 1.564 34.015 1.00 89.31 106 ASP A CA 1
ATOM 812 C C . ASP A 1 106 ? -27.700 1.929 32.563 1.00 89.31 106 ASP A C 1
ATOM 814 O O . ASP A 1 106 ? -28.036 3.089 32.293 1.00 89.31 106 ASP A O 1
ATOM 818 N N . PRO A 1 107 ? -27.715 0.973 31.615 1.00 89.50 107 PRO A N 1
ATOM 819 C CA . PRO A 1 107 ? -28.104 1.247 30.235 1.00 89.50 107 PRO A CA 1
ATOM 820 C C . PRO A 1 107 ? -29.580 1.650 30.100 1.00 89.50 107 PRO A C 1
ATOM 822 O O . PRO A 1 107 ? -29.919 2.371 29.160 1.00 89.50 107 PRO A O 1
ATOM 825 N N . ALA A 1 108 ? -30.458 1.243 31.025 1.00 89.25 108 ALA A N 1
ATOM 826 C CA . ALA A 1 108 ? -31.875 1.605 30.980 1.00 89.25 108 ALA A CA 1
ATOM 827 C C . ALA A 1 108 ? -32.090 3.110 31.206 1.00 89.25 108 ALA A C 1
ATOM 829 O O . ALA A 1 108 ? -33.057 3.686 30.705 1.00 89.25 108 ALA A O 1
ATOM 830 N N . SER A 1 109 ? -31.146 3.778 31.877 1.00 88.00 109 SER A N 1
ATOM 831 C CA . SER A 1 109 ? -31.160 5.231 32.049 1.00 88.00 109 SER A CA 1
ATOM 832 C C . SER A 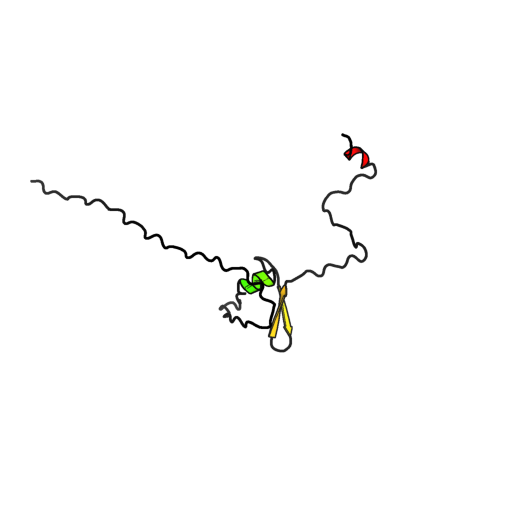1 109 ? -31.090 6.016 30.730 1.00 88.00 109 SER A C 1
ATOM 834 O O . SER A 1 109 ? -31.558 7.153 30.692 1.00 88.00 109 SER A O 1
ATOM 836 N N . LEU A 1 110 ? -30.574 5.414 29.647 1.00 90.12 110 LEU A N 1
ATOM 837 C CA . LEU A 1 110 ? -30.482 6.041 28.322 1.00 90.12 110 LEU A CA 1
ATOM 838 C C . LEU A 1 110 ? -31.814 6.078 27.559 1.00 90.12 110 LEU A C 1
ATOM 840 O O . LEU A 1 110 ? -31.925 6.809 26.580 1.00 90.12 110 LEU A O 1
ATOM 844 N N . LEU A 1 111 ? -32.802 5.275 27.968 1.00 90.00 111 LEU A N 1
ATOM 845 C CA . LEU A 1 111 ? -34.067 5.081 27.245 1.00 90.00 111 LEU A CA 1
ATOM 846 C C . LEU A 1 111 ? -35.224 5.920 27.806 1.00 90.00 111 LEU A C 1
ATOM 848 O O . LEU A 1 111 ? -36.381 5.678 27.462 1.00 90.00 111 LEU A O 1
ATOM 852 N N . ARG A 1 112 ? -34.940 6.880 28.694 1.00 78.50 112 ARG A N 1
ATOM 853 C CA . ARG A 1 112 ? -35.981 7.755 29.248 1.00 78.50 112 ARG A CA 1
ATOM 854 C C . ARG A 1 112 ? -36.555 8.648 28.126 1.00 78.50 112 ARG A C 1
ATOM 856 O O . ARG A 1 112 ? -35.751 9.200 27.374 1.00 78.50 112 ARG A O 1
ATOM 863 N N . PRO A 1 113 ? -37.893 8.751 27.996 1.00 69.44 113 PRO A N 1
ATOM 864 C CA . PRO A 1 113 ? -38.552 9.566 26.973 1.00 69.44 113 PRO A CA 1
ATOM 865 C C . PRO A 1 113 ? -38.311 11.068 27.154 1.00 69.44 113 PRO A C 1
ATOM 867 O O . PRO A 1 113 ? -38.063 11.500 28.305 1.00 69.44 113 PRO A O 1
#

Foldseek 3Di:
DDDDDDDDDDDDDDDDDDDDDDPPDDDDPDDDDDDPDDDFDADPVRDTDDDPVRCVVQVPDVPWDWDWDDDPPDIDIHGDDPPPPPPPDDVVNDDDPDDDDDPPDDPVVVVDD

Radius of gyration: 31.06 Å; chains: 1; bounding box: 56×91×69 Å

Secondary structure (DSSP, 8-state):
------PPP---PPPP--PPPP-----------S------PBPTTS-BPPPHHHHHHTT--TT--EEEEEETTEEEEEE--------SS-TTPPP--SPPPPTT--GGGGG--